Protein AF-A0A5Q4EJP3-F1 (afdb_monomer_lite)

Secondary structure (DSSP, 8-state):
--HHHHHHHHHTT--S-HHHHHHHHHH--EEEEE-TTT--EEEEE-S--HHHHHHHT---

Structure (mmCIF, N/CA/C/O backbone):
data_AF-A0A5Q4EJP3-F1
#
_entry.id   AF-A0A5Q4EJP3-F1
#
loop_
_atom_site.group_PDB
_atom_site.id
_atom_site.type_symbol
_atom_site.label_atom_id
_atom_site.label_alt_id
_atom_site.label_comp_id
_atom_site.label_asym_id
_atom_site.label_entity_id
_atom_site.label_seq_id
_atom_site.pdbx_PDB_ins_code
_atom_site.Cartn_x
_atom_site.Cartn_y
_atom_site.Cartn_z
_atom_site.occupancy
_atom_site.B_iso_or_equiv
_atom_site.auth_seq_id
_atom_site.auth_comp_id
_atom_site.auth_asym_id
_atom_site.auth_atom_id
_atom_site.pdbx_PDB_model_num
ATOM 1 N N . MET A 1 1 ? -3.338 -10.173 -19.389 1.00 61.34 1 MET A N 1
ATOM 2 C CA . MET A 1 1 ? -3.948 -9.904 -18.069 1.00 61.34 1 MET A CA 1
ATOM 3 C C . MET A 1 1 ? -3.506 -8.575 -17.436 1.00 61.34 1 MET A C 1
ATOM 5 O O . MET A 1 1 ? -4.301 -8.021 -16.699 1.00 61.34 1 MET A O 1
ATOM 9 N N . TYR A 1 2 ? -2.333 -7.996 -17.752 1.00 75.06 2 TYR A N 1
ATOM 10 C CA . TYR A 1 2 ? -1.841 -6.769 -17.077 1.00 75.06 2 TYR A CA 1
ATOM 11 C C . TYR A 1 2 ? -2.079 -5.422 -17.790 1.00 75.06 2 TYR A C 1
ATOM 13 O O . TYR A 1 2 ? -1.765 -4.378 -17.225 1.00 75.06 2 TYR A O 1
ATOM 21 N N . LYS A 1 3 ? -2.655 -5.415 -19.003 1.00 83.44 3 LYS A N 1
ATOM 22 C CA . LYS A 1 3 ? -2.773 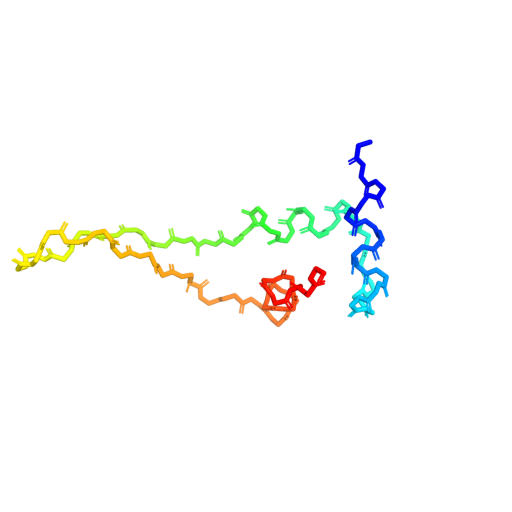-4.201 -19.840 1.00 83.44 3 LYS A CA 1
ATOM 23 C C . LYS A 1 3 ? -3.518 -3.046 -19.163 1.00 83.44 3 LYS A C 1
ATOM 25 O O . LYS A 1 3 ? -3.151 -1.892 -19.352 1.00 83.44 3 LYS A O 1
ATOM 30 N N . GLU A 1 4 ? -4.537 -3.352 -18.366 1.00 85.19 4 GLU A N 1
ATOM 31 C CA . GLU A 1 4 ? -5.323 -2.321 -17.686 1.00 85.19 4 GLU A CA 1
ATOM 32 C C . GLU A 1 4 ? -4.546 -1.669 -16.536 1.00 85.19 4 GLU A C 1
ATOM 34 O O . GLU A 1 4 ? -4.559 -0.450 -16.387 1.00 85.19 4 GLU A O 1
ATOM 39 N N . LEU A 1 5 ? -3.781 -2.461 -15.777 1.00 85.06 5 LEU A N 1
ATOM 40 C CA . LEU A 1 5 ? -2.905 -1.936 -14.733 1.00 85.06 5 LEU A CA 1
ATOM 41 C C . LEU A 1 5 ? -1.802 -1.060 -15.339 1.00 85.06 5 LEU A C 1
ATOM 43 O O . LEU A 1 5 ? -1.558 0.037 -14.852 1.00 85.06 5 LEU A O 1
ATOM 47 N N . GLU A 1 6 ? -1.185 -1.491 -16.442 1.00 85.19 6 GLU A N 1
ATOM 48 C CA . GLU A 1 6 ? -0.206 -0.670 -17.166 1.00 85.19 6 GLU A CA 1
ATOM 49 C C . GLU A 1 6 ? -0.801 0.652 -17.660 1.00 85.19 6 GLU A C 1
ATOM 51 O O . GLU A 1 6 ? -0.160 1.699 -17.546 1.00 85.19 6 GLU A O 1
ATOM 56 N N . ARG A 1 7 ? -2.034 0.628 -18.180 1.00 87.31 7 ARG A N 1
ATOM 57 C CA . ARG A 1 7 ? -2.756 1.835 -18.598 1.00 87.31 7 ARG A CA 1
ATOM 58 C C . ARG A 1 7 ? -2.951 2.790 -17.419 1.00 87.31 7 ARG A C 1
ATOM 60 O O . ARG A 1 7 ? -2.617 3.967 -17.536 1.00 87.31 7 ARG A O 1
ATOM 67 N N . LEU A 1 8 ? -3.432 2.286 -16.283 1.00 86.12 8 LEU A N 1
ATOM 68 C CA . LEU A 1 8 ? -3.663 3.079 -15.071 1.00 86.12 8 LEU A CA 1
ATOM 69 C C . LEU A 1 8 ? -2.365 3.652 -14.490 1.00 86.12 8 LEU A C 1
ATOM 71 O O . LEU A 1 8 ? -2.334 4.820 -14.102 1.00 86.12 8 LEU A O 1
ATOM 75 N N . LEU A 1 9 ? -1.281 2.874 -14.487 1.00 87.06 9 LEU A N 1
ATOM 76 C CA . LEU A 1 9 ? 0.041 3.335 -14.057 1.00 87.06 9 LEU A CA 1
ATOM 77 C C . LEU A 1 9 ? 0.557 4.466 -14.953 1.00 87.06 9 LEU A C 1
ATOM 79 O O . LEU A 1 9 ? 1.038 5.478 -14.442 1.00 87.06 9 LEU A O 1
ATOM 83 N N . ARG A 1 10 ? 0.388 4.348 -16.278 1.00 85.62 10 ARG A N 1
ATOM 84 C CA . ARG A 1 10 ? 0.747 5.409 -17.233 1.00 85.62 10 ARG A CA 1
ATOM 85 C C . ARG A 1 10 ? -0.077 6.677 -17.024 1.00 85.62 10 ARG A C 1
ATOM 87 O O . ARG A 1 10 ? 0.496 7.763 -16.996 1.00 85.62 10 ARG A O 1
ATOM 94 N N . LEU A 1 11 ? -1.392 6.552 -16.841 1.00 86.56 11 LEU A N 1
ATOM 95 C CA . LEU A 1 11 ? -2.279 7.697 -16.602 1.00 86.56 11 LEU A CA 1
ATOM 96 C C . LEU A 1 11 ? -1.929 8.447 -15.316 1.00 86.56 11 LEU A C 1
ATOM 98 O O . LEU A 1 11 ? -1.893 9.675 -15.304 1.00 86.56 11 LEU A O 1
ATOM 102 N N . ASN A 1 12 ? 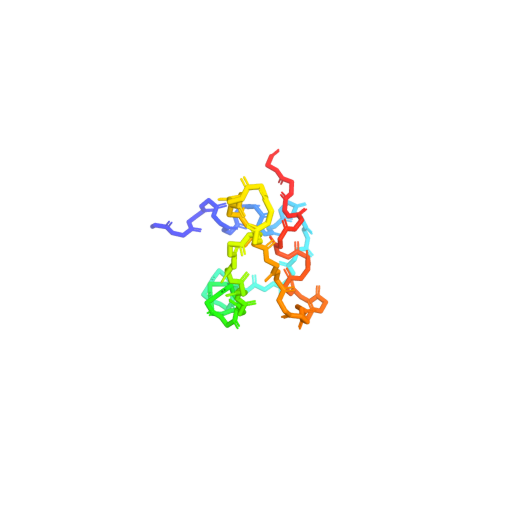-1.603 7.709 -14.257 1.00 84.75 12 ASN A N 1
ATOM 103 C CA . ASN A 1 12 ? -1.199 8.278 -12.974 1.00 84.75 12 ASN A CA 1
ATOM 104 C C . ASN A 1 12 ? 0.306 8.628 -12.924 1.00 84.75 12 ASN A C 1
ATOM 106 O O . ASN A 1 12 ? 0.810 9.002 -11.868 1.00 84.75 12 ASN A O 1
ATOM 110 N N . LYS A 1 13 ? 1.024 8.535 -14.060 1.00 83.50 13 LYS A N 1
ATOM 111 C CA . LYS A 1 13 ? 2.462 8.832 -14.215 1.00 83.50 13 LYS A CA 1
ATOM 112 C C . LYS A 1 13 ? 3.360 8.096 -13.211 1.00 83.50 13 LYS A C 1
ATOM 114 O O . LYS A 1 13 ? 4.411 8.599 -12.816 1.00 83.50 13 LYS A O 1
ATOM 119 N N . ILE A 1 14 ? 2.964 6.891 -12.809 1.00 82.44 14 ILE A N 1
ATOM 120 C CA . ILE A 1 14 ? 3.738 6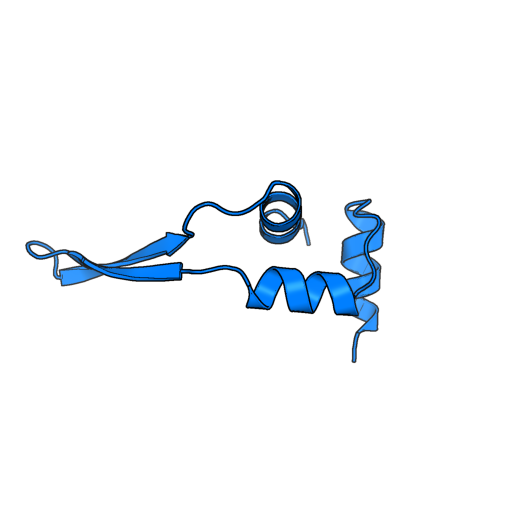.057 -11.891 1.00 82.44 14 ILE A CA 1
ATOM 121 C C . ILE A 1 14 ? 4.719 5.237 -12.734 1.00 82.44 14 ILE A C 1
ATOM 123 O O . ILE A 1 14 ? 4.331 4.303 -13.430 1.00 82.44 14 ILE A O 1
ATOM 127 N N . GLY A 1 15 ? 5.999 5.616 -12.706 1.00 81.81 15 GLY A N 1
ATOM 128 C CA . GLY A 1 15 ? 7.076 5.030 -13.518 1.00 81.81 15 GLY A CA 1
ATOM 129 C C . GLY A 1 15 ? 7.545 3.639 -13.070 1.00 81.81 15 GLY A C 1
ATOM 130 O O . GLY A 1 15 ? 8.747 3.400 -12.983 1.00 81.81 15 GLY A O 1
ATOM 131 N N . ILE A 1 16 ? 6.622 2.734 -12.744 1.00 84.62 16 ILE A N 1
ATOM 132 C CA . ILE A 1 16 ? 6.912 1.350 -12.339 1.00 84.62 16 ILE A CA 1
ATOM 133 C C . ILE A 1 16 ? 6.254 0.360 -13.303 1.00 84.62 16 ILE A C 1
ATOM 135 O O . ILE A 1 16 ? 5.207 0.646 -13.882 1.00 84.62 16 ILE A O 1
ATOM 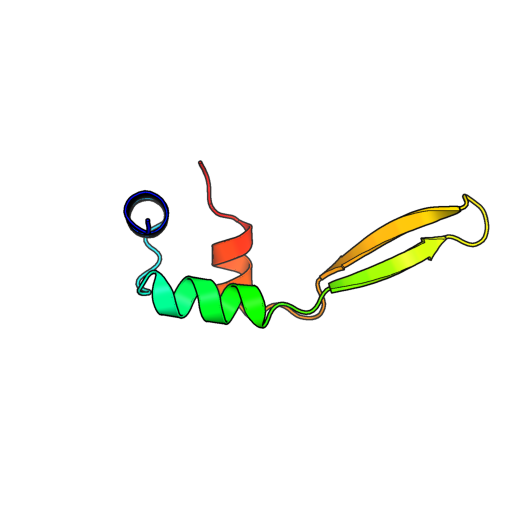139 N N . SER A 1 17 ? 6.868 -0.812 -13.482 1.00 87.62 17 SER A N 1
ATOM 140 C CA . SER A 1 17 ? 6.256 -1.897 -14.253 1.00 87.62 17 SER A CA 1
ATOM 141 C C . SER A 1 17 ? 5.069 -2.497 -13.498 1.00 87.62 17 SER A C 1
ATOM 143 O O . SER A 1 17 ? 5.022 -2.458 -12.267 1.00 87.62 17 SER A O 1
ATOM 145 N N . ALA A 1 18 ? 4.118 -3.083 -14.230 1.00 86.06 18 ALA A N 1
ATOM 146 C CA . ALA A 1 18 ? 2.947 -3.724 -13.635 1.00 86.06 18 ALA A CA 1
ATOM 147 C C . ALA A 1 18 ? 3.321 -4.845 -12.650 1.00 86.06 18 ALA A C 1
ATOM 149 O O . ALA A 1 18 ? 2.707 -4.953 -11.595 1.00 86.06 18 ALA A O 1
ATOM 150 N N . GLU A 1 19 ? 4.358 -5.628 -12.952 1.00 87.75 19 GLU A N 1
ATOM 151 C CA . GLU A 1 19 ? 4.869 -6.672 -12.052 1.00 87.75 19 GLU A CA 1
ATOM 152 C C . GLU A 1 19 ? 5.364 -6.084 -10.727 1.00 87.75 19 GLU A C 1
ATOM 154 O O . GLU A 1 19 ? 4.903 -6.487 -9.663 1.00 87.75 19 GLU A O 1
ATOM 159 N N . LYS A 1 20 ? 6.208 -5.044 -10.786 1.00 87.44 20 LYS A N 1
ATOM 160 C CA . LYS A 1 20 ? 6.695 -4.360 -9.580 1.00 87.44 20 LYS A CA 1
ATOM 161 C C . LYS A 1 20 ? 5.564 -3.706 -8.794 1.00 87.44 20 LYS A C 1
ATOM 163 O O . LYS A 1 20 ? 5.593 -3.718 -7.572 1.00 87.44 20 LYS A O 1
ATOM 168 N N . ALA A 1 21 ? 4.561 -3.150 -9.474 1.00 86.75 21 ALA A N 1
ATOM 169 C CA . ALA A 1 21 ? 3.384 -2.597 -8.812 1.00 86.75 21 ALA A CA 1
ATOM 170 C C . ALA A 1 21 ? 2.597 -3.671 -8.048 1.00 86.75 21 ALA A C 1
ATOM 172 O O . ALA A 1 21 ? 2.130 -3.418 -6.941 1.00 86.75 21 ALA A O 1
ATOM 173 N N . ILE A 1 22 ? 2.461 -4.870 -8.619 1.00 87.31 22 ILE A N 1
ATOM 174 C CA . ILE A 1 22 ? 1.794 -5.999 -7.964 1.00 87.31 22 ILE A CA 1
ATOM 175 C C . ILE A 1 22 ? 2.574 -6.442 -6.729 1.00 87.31 22 ILE A C 1
ATOM 177 O O . ILE A 1 22 ? 1.961 -6.679 -5.689 1.00 87.31 22 ILE A O 1
ATOM 181 N N . ASP A 1 23 ? 3.896 -6.540 -6.826 1.00 88.75 23 ASP A N 1
ATOM 182 C CA . ASP A 1 23 ? 4.730 -6.933 -5.690 1.00 88.75 23 ASP A CA 1
ATOM 183 C C . ASP A 1 23 ? 4.668 -5.890 -4.567 1.00 88.75 23 ASP A C 1
ATOM 185 O O . ASP A 1 23 ? 4.395 -6.243 -3.421 1.00 88.75 23 ASP A O 1
ATOM 189 N N . GLU A 1 24 ? 4.749 -4.601 -4.905 1.00 86.75 24 GLU A N 1
ATOM 190 C CA . GLU A 1 24 ? 4.561 -3.501 -3.950 1.00 86.75 24 GLU A CA 1
ATOM 191 C C . GLU A 1 24 ? 3.185 -3.558 -3.268 1.00 86.75 24 GLU A C 1
ATOM 193 O O . GLU A 1 24 ? 3.087 -3.317 -2.069 1.00 86.75 24 GLU A O 1
ATOM 198 N N . ILE A 1 25 ? 2.116 -3.912 -3.995 1.00 86.12 25 ILE A N 1
ATOM 199 C CA . ILE A 1 25 ? 0.769 -4.077 -3.420 1.00 86.12 25 ILE A CA 1
ATOM 200 C C . ILE A 1 25 ? 0.702 -5.293 -2.490 1.00 86.12 25 ILE A C 1
ATOM 202 O O . ILE A 1 25 ? 0.074 -5.215 -1.433 1.00 86.12 25 ILE A O 1
ATOM 206 N N . LYS A 1 26 ? 1.333 -6.413 -2.858 1.00 86.56 26 LYS A N 1
ATOM 207 C CA . LYS A 1 26 ? 1.371 -7.628 -2.026 1.00 86.56 26 LYS A CA 1
ATOM 208 C C . LYS A 1 26 ? 2.117 -7.402 -0.714 1.00 86.56 26 LYS A C 1
ATOM 210 O O . LYS A 1 26 ? 1.766 -8.014 0.293 1.00 86.56 26 LYS A O 1
ATOM 215 N N . GLU A 1 27 ? 3.115 -6.526 -0.713 1.00 86.50 27 GLU A N 1
ATOM 216 C CA . GLU A 1 27 ? 3.865 -6.168 0.490 1.00 86.50 27 GLU A CA 1
ATOM 217 C C . GLU A 1 27 ? 3.077 -5.277 1.462 1.00 86.50 27 GLU A C 1
ATOM 219 O O . GLU A 1 27 ? 3.438 -5.190 2.641 1.00 86.50 27 GLU A O 1
ATOM 224 N N . ILE A 1 28 ? 1.975 -4.651 1.025 1.00 87.06 28 ILE A N 1
ATOM 225 C CA . ILE A 1 28 ? 1.154 -3.795 1.886 1.00 87.06 28 ILE A CA 1
ATOM 226 C C . ILE A 1 28 ? 0.534 -4.626 3.013 1.00 87.06 28 ILE A C 1
ATOM 228 O O . ILE A 1 28 ? -0.375 -5.437 2.822 1.00 87.06 28 ILE A O 1
ATOM 232 N N . ARG A 1 29 ? 0.972 -4.353 4.243 1.00 86.12 29 ARG A N 1
ATOM 233 C CA . ARG A 1 29 ? 0.423 -4.987 5.444 1.00 86.12 29 ARG A CA 1
ATOM 234 C C . ARG A 1 29 ? -0.815 -4.239 5.924 1.00 86.12 29 ARG A C 1
ATOM 236 O O . ARG A 1 29 ? -0.783 -3.035 6.181 1.00 86.12 29 ARG A O 1
ATOM 243 N N . GLN A 1 30 ? -1.910 -4.969 6.107 1.00 87.50 30 GLN A N 1
ATOM 244 C CA . GLN A 1 30 ? -3.155 -4.438 6.656 1.00 87.50 30 GLN A CA 1
ATOM 245 C C . GLN A 1 30 ? -3.484 -5.112 7.987 1.00 87.50 30 GLN A C 1
ATOM 247 O O . GLN A 1 30 ? -3.585 -6.334 8.071 1.00 87.50 30 GLN A O 1
ATOM 252 N N . LEU A 1 31 ? -3.729 -4.303 9.014 1.00 88.69 31 LEU A N 1
ATOM 253 C CA . LEU A 1 31 ? -4.237 -4.754 10.301 1.00 88.69 31 LEU A CA 1
ATOM 254 C C . LEU A 1 31 ? -5.770 -4.695 10.296 1.00 88.69 31 LEU A C 1
ATOM 256 O O . LEU A 1 31 ? -6.368 -3.675 9.940 1.00 88.69 31 LEU A O 1
ATOM 260 N N . LYS A 1 32 ? -6.407 -5.803 10.677 1.00 90.62 32 LYS A N 1
ATOM 261 C CA . LYS A 1 32 ? -7.865 -5.938 10.781 1.00 90.62 32 LYS A CA 1
ATOM 262 C C . LYS A 1 32 ? -8.225 -6.213 12.233 1.00 90.62 32 LYS A C 1
ATOM 264 O O . LYS A 1 32 ? -7.643 -7.101 12.843 1.00 90.62 32 LYS A O 1
ATOM 269 N N . TYR A 1 33 ? -9.165 -5.454 12.778 1.00 90.81 33 TYR A N 1
ATOM 270 C CA . TYR A 1 33 ? -9.571 -5.584 14.172 1.00 90.81 33 TYR A CA 1
ATOM 271 C C . TYR A 1 33 ? -11.046 -5.261 14.348 1.00 90.81 33 TYR A C 1
ATOM 273 O O . TYR A 1 33 ? -11.639 -4.496 13.585 1.00 90.81 33 TYR A O 1
ATOM 281 N N . VAL A 1 34 ? -11.632 -5.865 15.374 1.00 93.56 34 VAL A N 1
ATOM 282 C CA . VAL A 1 34 ? -13.018 -5.640 15.770 1.00 93.56 34 VAL A CA 1
ATOM 283 C C . VAL A 1 34 ? -13.020 -4.626 16.905 1.00 93.56 34 VAL A C 1
ATOM 285 O O . VAL A 1 34 ? -12.320 -4.799 17.901 1.00 93.56 34 VAL A O 1
ATOM 288 N N . LEU A 1 35 ? -13.791 -3.550 16.763 1.00 92.56 35 LEU A N 1
ATOM 289 C CA . LEU A 1 35 ? -13.958 -2.584 17.844 1.00 92.56 35 LEU A CA 1
ATOM 290 C C . LEU A 1 35 ? -14.733 -3.225 19.009 1.00 92.56 35 LEU A C 1
ATOM 292 O O . LEU A 1 35 ? -15.815 -3.759 18.783 1.00 92.56 35 LEU A O 1
ATOM 296 N N . PRO A 1 36 ? -14.257 -3.127 20.261 1.00 89.88 36 PRO A N 1
ATOM 297 C CA . PRO A 1 36 ? -14.842 -3.868 21.380 1.00 89.88 36 PRO A CA 1
ATOM 298 C C . PRO A 1 36 ? -16.266 -3.418 21.731 1.00 89.88 36 PRO A C 1
ATOM 300 O O . PRO A 1 36 ? -17.106 -4.243 22.071 1.00 89.88 36 PRO A O 1
ATOM 303 N N . ARG A 1 37 ? -16.561 -2.116 21.615 1.00 91.69 37 ARG A N 1
ATOM 304 C CA . ARG A 1 37 ? -17.881 -1.558 21.960 1.00 91.69 37 ARG A CA 1
ATOM 305 C C . ARG A 1 37 ? -18.910 -1.700 20.839 1.00 91.69 37 ARG A C 1
ATOM 307 O O . ARG A 1 37 ? -20.047 -2.059 21.103 1.00 91.69 37 ARG A O 1
ATOM 314 N N . SER A 1 38 ? -18.520 -1.418 19.595 1.00 92.38 38 SER A N 1
ATOM 315 C CA . SER A 1 38 ? -19.438 -1.400 18.446 1.00 92.38 38 SER A CA 1
ATOM 316 C C . SER A 1 38 ? -19.414 -2.677 17.606 1.00 92.38 38 SER A C 1
ATOM 318 O O . SER A 1 38 ? -20.212 -2.806 16.683 1.00 92.38 38 SER A O 1
ATOM 320 N N . ARG A 1 39 ? -18.472 -3.595 17.869 1.00 90.94 39 ARG A N 1
ATOM 321 C CA . ARG A 1 39 ? -18.187 -4.804 17.072 1.00 90.94 39 ARG A CA 1
ATOM 322 C C . ARG A 1 39 ? -17.917 -4.540 15.586 1.00 90.94 39 ARG A C 1
ATOM 324 O O . ARG A 1 39 ? -17.934 -5.457 14.772 1.00 90.94 39 ARG A O 1
ATOM 331 N N . GLN A 1 40 ? -17.625 -3.294 15.220 1.00 93.25 40 GLN A N 1
ATOM 332 C CA . GLN A 1 40 ? -17.341 -2.929 13.838 1.00 93.25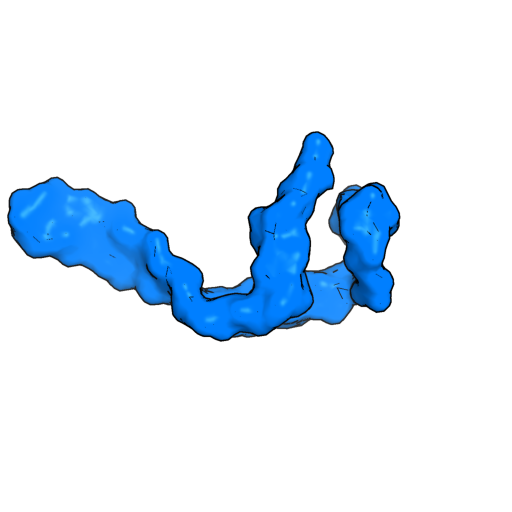 40 GLN A CA 1
ATOM 333 C C . GLN A 1 40 ? -15.954 -3.419 13.422 1.00 93.25 40 GLN A C 1
ATOM 335 O O . GLN A 1 40 ? -14.973 -3.232 14.146 1.00 93.25 40 GLN A O 1
ATOM 340 N N . LEU A 1 41 ? -15.873 -3.995 12.223 1.00 92.25 41 LEU A N 1
ATOM 341 C CA . LEU A 1 41 ? -14.616 -4.377 11.593 1.00 92.25 41 LEU A CA 1
ATOM 342 C C . LEU A 1 41 ? -13.916 -3.132 11.049 1.00 92.25 41 LEU A C 1
ATOM 344 O O . LEU A 1 41 ? -14.349 -2.543 10.058 1.00 92.25 41 LEU A O 1
ATOM 348 N N . LYS A 1 42 ? -12.808 -2.749 11.681 1.00 90.50 42 LYS A N 1
ATOM 349 C CA . LYS A 1 42 ? -11.916 -1.706 11.179 1.00 90.50 42 LYS A CA 1
ATOM 350 C C . LYS A 1 42 ? -10.682 -2.315 10.533 1.00 90.50 42 LYS A C 1
ATOM 352 O O . LYS A 1 42 ? -10.154 -3.346 10.948 1.00 90.50 42 LYS A O 1
ATOM 357 N N . LYS A 1 43 ? -10.237 -1.642 9.478 1.00 91.75 43 LYS A N 1
ATOM 358 C CA . LYS A 1 43 ? -9.067 -1.995 8.685 1.00 91.75 43 LYS A CA 1
ATOM 359 C C . LYS A 1 43 ? -8.121 -0.801 8.691 1.00 91.75 43 LYS A C 1
ATOM 361 O O . LYS A 1 43 ? -8.560 0.317 8.434 1.00 91.75 43 LYS A O 1
ATOM 366 N N . LYS A 1 44 ? -6.841 -1.027 8.974 1.00 88.81 44 LYS A N 1
ATOM 367 C CA . LYS A 1 44 ? -5.799 0.004 8.937 1.00 88.81 44 LYS A CA 1
ATOM 368 C C . LYS A 1 44 ? -4.609 -0.506 8.136 1.00 88.81 44 LYS A C 1
ATOM 370 O O . LYS A 1 44 ? -4.114 -1.595 8.408 1.00 88.81 44 LYS A O 1
ATOM 375 N N . ILE A 1 45 ? -4.167 0.266 7.149 1.00 89.31 45 ILE A N 1
ATOM 376 C CA . ILE A 1 45 ? -2.927 -0.019 6.419 1.00 89.31 45 ILE A CA 1
ATOM 377 C C . ILE A 1 45 ? -1.756 0.435 7.294 1.00 89.31 45 ILE A C 1
ATOM 379 O O . ILE A 1 45 ? -1.791 1.534 7.851 1.00 89.31 45 ILE A O 1
ATOM 383 N N . LEU A 1 46 ? -0.758 -0.428 7.469 1.00 87.06 46 LEU A N 1
ATOM 384 C CA . LEU A 1 46 ? 0.405 -0.157 8.308 1.00 87.06 46 LEU A CA 1
ATOM 385 C C . LEU A 1 46 ? 1.535 0.423 7.457 1.00 87.06 46 LEU A C 1
ATOM 387 O O . LEU A 1 46 ? 2.007 -0.245 6.547 1.00 87.06 46 LEU A O 1
ATOM 391 N N . ASN A 1 47 ? 1.958 1.647 7.787 1.00 81.88 47 ASN A N 1
ATOM 392 C CA . ASN A 1 47 ? 3.158 2.324 7.277 1.00 81.88 47 ASN A CA 1
ATOM 393 C C . ASN A 1 47 ? 3.457 2.089 5.780 1.00 81.88 47 ASN A C 1
ATOM 395 O O . ASN A 1 47 ? 4.534 1.590 5.455 1.00 81.88 47 ASN A O 1
ATOM 399 N N . PRO A 1 48 ? 2.531 2.436 4.865 1.00 87.81 48 PRO A N 1
ATOM 400 C CA . PRO A 1 48 ? 2.781 2.266 3.440 1.00 87.81 48 PRO A CA 1
ATOM 401 C C . PRO A 1 48 ? 3.915 3.191 2.984 1.00 87.81 48 PRO A C 1
ATOM 403 O O . PRO A 1 48 ? 3.980 4.354 3.401 1.00 87.81 48 PRO A O 1
ATOM 406 N N . THR A 1 49 ? 4.784 2.691 2.105 1.00 87.38 49 THR A N 1
ATOM 407 C CA . THR A 1 49 ? 5.833 3.500 1.464 1.00 87.38 49 THR A CA 1
ATOM 408 C C . THR A 1 49 ? 5.217 4.550 0.535 1.00 87.38 49 THR A C 1
ATOM 410 O O . THR A 1 49 ? 4.064 4.431 0.123 1.00 87.38 49 THR A O 1
ATOM 413 N N . GLU A 1 50 ? 5.968 5.586 0.152 1.00 85.94 50 GLU A N 1
ATOM 414 C CA . GLU A 1 50 ? 5.462 6.629 -0.763 1.00 85.94 50 GLU A CA 1
ATOM 415 C C . GLU A 1 50 ? 4.993 6.061 -2.118 1.00 85.94 50 GLU A C 1
ATOM 417 O O . GLU A 1 50 ? 3.991 6.507 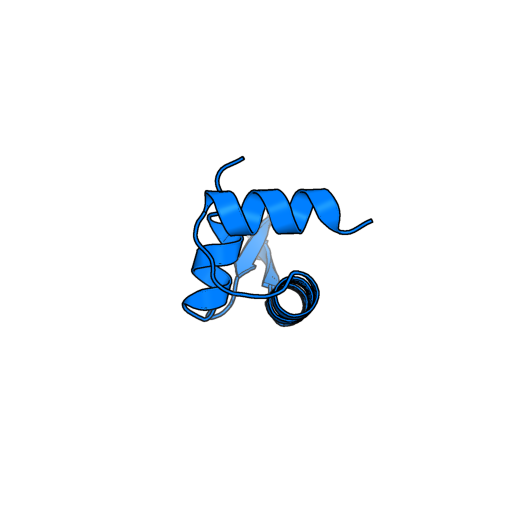-2.688 1.00 85.94 50 GLU A O 1
ATOM 422 N N . LYS A 1 51 ? 5.656 5.003 -2.602 1.00 85.06 51 LYS A N 1
ATOM 423 C CA . LYS A 1 51 ? 5.239 4.273 -3.807 1.00 85.06 51 LYS A CA 1
ATOM 424 C C . LYS A 1 51 ? 3.906 3.557 -3.596 1.00 85.06 51 LYS A C 1
ATOM 426 O O . LYS A 1 51 ? 3.002 3.690 -4.417 1.00 85.06 51 LYS A O 1
ATOM 431 N N . GLN A 1 52 ? 3.748 2.864 -2.471 1.00 85.19 52 GLN A N 1
ATOM 432 C CA . GLN A 1 52 ? 2.506 2.175 -2.114 1.00 85.19 52 GLN A CA 1
ATOM 433 C C . GLN A 1 52 ? 1.352 3.157 -1.887 1.00 85.19 52 GLN A C 1
ATOM 435 O O . GLN A 1 52 ? 0.236 2.898 -2.324 1.00 85.19 52 GLN A O 1
ATOM 440 N N . LYS A 1 53 ? 1.606 4.324 -1.281 1.00 87.62 53 LYS A N 1
ATOM 441 C CA . LYS A 1 53 ? 0.609 5.403 -1.167 1.00 87.62 53 LYS A CA 1
ATOM 442 C C . LYS A 1 53 ? 0.147 5.885 -2.540 1.00 87.62 53 LYS A C 1
ATOM 444 O O . LYS A 1 53 ? -1.047 6.079 -2.747 1.00 87.62 53 LYS A O 1
ATOM 449 N N . SER A 1 54 ? 1.079 6.041 -3.477 1.00 85.38 54 SER A N 1
ATOM 450 C CA . SER A 1 54 ? 0.767 6.436 -4.855 1.00 85.38 54 SER A CA 1
ATOM 451 C C . SER A 1 54 ? -0.091 5.381 -5.563 1.00 85.38 54 SER A C 1
ATOM 453 O O . SER A 1 54 ? -1.049 5.727 -6.247 1.00 85.38 54 SER A O 1
ATOM 455 N N . LEU A 1 55 ? 0.196 4.096 -5.332 1.00 85.94 55 LEU A N 1
ATOM 456 C CA . LEU A 1 55 ? -0.594 2.969 -5.839 1.00 85.94 55 LEU A CA 1
ATOM 457 C C . LEU A 1 55 ? -1.995 2.870 -5.212 1.00 85.94 55 LEU A C 1
ATOM 459 O O . LEU A 1 55 ? -2.952 2.530 -5.900 1.00 85.94 55 LEU A O 1
ATOM 463 N N . LEU A 1 56 ? -2.140 3.183 -3.924 1.00 85.62 56 LEU A N 1
ATOM 464 C CA . LEU A 1 56 ? -3.440 3.197 -3.239 1.00 85.62 56 LEU A CA 1
ATOM 465 C C . LEU A 1 56 ? -4.339 4.352 -3.699 1.00 85.62 56 LEU A C 1
ATOM 467 O O . LEU A 1 56 ? -5.559 4.244 -3.621 1.00 85.62 56 LEU A O 1
ATOM 471 N N . ASN A 1 57 ? -3.738 5.438 -4.184 1.00 86.50 57 ASN A N 1
ATOM 472 C CA . ASN A 1 57 ? -4.433 6.643 -4.632 1.00 86.50 57 ASN A CA 1
ATOM 473 C C . ASN A 1 57 ? -4.621 6.698 -6.157 1.00 86.50 57 ASN A C 1
ATOM 475 O O . ASN A 1 57 ? -4.843 7.783 -6.702 1.00 86.50 57 ASN A O 1
ATOM 479 N N . LEU A 1 58 ? -4.525 5.557 -6.852 1.00 84.31 58 LEU A N 1
ATOM 480 C CA . LEU A 1 58 ? -4.789 5.479 -8.288 1.00 84.31 58 LEU A CA 1
ATOM 481 C C . LEU A 1 58 ? -6.192 6.013 -8.594 1.00 84.31 58 LEU A C 1
ATOM 483 O O . LEU A 1 58 ? -7.191 5.518 -8.070 1.00 84.31 58 LEU A O 1
ATOM 487 N N . LYS A 1 59 ? -6.262 7.019 -9.466 1.00 72.38 59 LYS A N 1
ATOM 488 C CA . LYS A 1 59 ? -7.530 7.499 -10.017 1.00 72.38 59 LYS A CA 1
ATOM 489 C C . LYS A 1 59 ? -7.894 6.633 -11.221 1.00 72.38 59 LYS A C 1
ATOM 491 O O . LYS A 1 59 ? -7.031 6.381 -12.069 1.00 72.38 59 LYS A O 1
ATOM 496 N N . VAL A 1 60 ? -9.141 6.160 -11.235 1.00 68.50 60 VAL A N 1
ATOM 497 C CA . VAL A 1 60 ? -9.749 5.359 -12.313 1.00 68.50 60 VAL A CA 1
ATOM 498 C C . VAL A 1 60 ? -10.367 6.280 -13.351 1.00 68.50 60 VAL A C 1
ATOM 500 O O . VAL A 1 60 ? -11.018 7.260 -12.925 1.00 68.50 60 VAL A O 1
#

Foldseek 3Di:
DQPVVVVLCVVLVPPDDSVVLVVLLVPWDKDWDQDPPPRDIDIDTPPRDPSVVSSVPGDD

pLDDT: mean 86.12, std 5.4, range [61.34, 93.56]

Sequence (60 aa):
MYKELERLLRLNKIGISAEKAIDEIKEIRQLKYVLPRSRQLKKKILNPTEKQKSLLNLKV

Radius of gyration: 14.53 Å; chains: 1; bounding box: 26×19×42 Å